Protein AF-A0A2J6SDX9-F1 (afdb_monomer)

Radius of gyration: 26.98 Å; Cα contacts (8 Å, |Δi|>4): 108; chains: 1; bounding box: 53×31×78 Å

Secondary structure (DSSP, 8-state):
-PPP-PPPPSS-TTTTTTTS-HHHHHHIIIIIIHHHHHHHHHHHHHHHHHHHHHHHHHHHHHHHHHHHH--SSEEEETTEEEETTPPPPTTPPPS-EEE-SGGGTHHHHTT-HHHHHHHHTTT--HHHHHHHHHHHHT-

Mean predicted aligned error: 6.52 Å

Foldseek 3Di:
DDADDQDDDPDQLCPPPPPDHSVRSCCCRVPVSVVVSVVVRVVVVVVVVVVVVVVVVVVLVVQLVVLVPDDAWWKRFDVDIDHHPDDDDPPDQGLDIDGNHCVVPCVPQNVPVSVVSVVVVVVDPVVSSVVSVVVVVVD

InterPro domains:
  IPR001189 Manganese/iron superoxide dismutase [PR01703] (7-18)
  IPR001189 Manganese/iron superoxide dismutase [PR01703] (28-41)
  IPR019831 Manganese/iron superoxide dismutase, N-terminal [PF00081] (3-49)
  IPR019832 Manganese/iron superoxide dismutase, C-terminal [PF02777] (54-132)
  IPR019833 Manganese/iron superoxide dismutase, binding site [PS00088] (99-106)
  IPR036314 Manganese/iron superoxide dismutase, C-terminal domain superfamily [G3DSA:3.55.40.20] (38-138)
  IPR036314 Manganese/iron superoxide dismutase, C-terminal domain superfamily [SSF54719] (54-136)
  IPR036324 Manganese/iron superoxide dismutase, N-terminal domain superfamily [SSF46609] (3-55)
  IPR050265 Iron/Manganese Superoxide Dismutase [PTHR11404] (51-133)

Solvent-accessible surface area (backbone atoms only — not comparable to full-atom values): 8261 Å² total; per-residue (Å²): 134,88,77,73,72,77,77,80,73,97,61,63,54,53,73,48,54,93,82,41,51,36,68,55,44,45,46,47,50,72,46,53,50,39,49,51,38,51,53,50,46,52,52,53,53,51,49,56,50,51,53,50,53,51,49,53,48,53,49,51,53,54,51,50,52,55,51,71,63,58,76,73,46,20,34,36,36,68,96,50,72,32,58,60,85,53,67,77,58,89,95,58,78,83,47,45,77,44,76,53,34,62,90,75,40,31,95,81,42,52,89,42,62,63,61,46,57,64,53,47,71,79,70,62,63,58,69,59,31,50,54,44,47,51,63,57,76,78,105

pLDDT: mean 93.14, std 6.54, range [63.41, 98.44]

Sequence (139 aa):
MSKYVLPKLLYAYNALEPYISEQIMTLHHSKHHQLYVNNLNAAVISQASADLVSSIQGFKDAFTTVLLGIKGSGWGWLLTTSKDQDIVPAGKKPLLGIDMWEHAYYLQYLNDKKEYVNGIWNIINWSVVEKRFGAIWES

Nearest PDB structures (foldseek):
  6cys-assembly1_D  TM=5.824E-01  e=1.629E-11  Trichoderma reesei QM6a
  3ak1-assembly1_D  TM=5.633E-01  e=3.141E-09  Aeropyrum pernix K1
  8bhx-assembly1_A  TM=5.051E-01  e=5.557E-09  Thermobifida fusca
  1ids-assembly1_C  TM=5.223E-01  e=1.267E-08  Mycobacterium tuberculosis
  1gn2-assembly1_A  TM=5.208E-01  e=3.493E-08  Mycobacterium tuberculosis

Organism: Hyaloscypha variabilis (strain UAMH 11265 / GT02V1 / F) (NCBI:txid1149755)

Structure (mmCIF, N/CA/C/O backbone):
data_AF-A0A2J6SDX9-F1
#
_entry.id   AF-A0A2J6SDX9-F1
#
loop_
_atom_site.group_PDB
_atom_site.id
_atom_site.type_symbol
_atom_site.label_atom_id
_atom_site.label_alt_id
_atom_site.label_comp_id
_atom_site.label_asym_id
_atom_site.label_entity_id
_atom_site.label_seq_id
_atom_site.pdbx_PDB_ins_code
_atom_site.Cartn_x
_atom_site.Cartn_y
_atom_site.Cartn_z
_atom_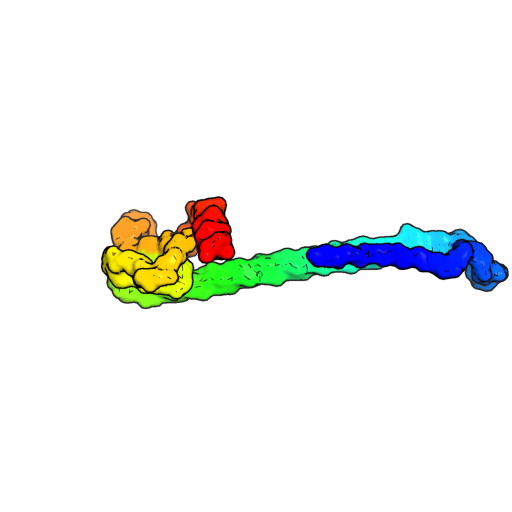site.occupancy
_atom_site.B_iso_or_equiv
_atom_site.auth_seq_id
_atom_site.auth_comp_id
_atom_site.auth_asym_id
_atom_site.auth_atom_id
_atom_site.pdbx_PDB_model_num
ATOM 1 N N . MET A 1 1 ? 1.875 -8.030 -13.369 1.00 63.41 1 MET A N 1
ATOM 2 C CA . MET A 1 1 ? 2.076 -7.109 -14.509 1.00 63.41 1 MET A CA 1
ATOM 3 C C . MET A 1 1 ? 3.000 -7.763 -15.518 1.00 63.41 1 MET A C 1
ATOM 5 O O . MET A 1 1 ? 3.999 -8.341 -15.106 1.00 63.41 1 MET A O 1
ATOM 9 N N . SER A 1 2 ? 2.664 -7.708 -16.804 1.00 75.00 2 SER A N 1
ATOM 10 C CA . SER A 1 2 ? 3.517 -8.255 -17.865 1.00 75.00 2 SER A CA 1
ATOM 11 C C . SER A 1 2 ? 4.735 -7.353 -18.085 1.00 75.00 2 SER A C 1
ATOM 13 O O . SER A 1 2 ? 4.601 -6.134 -18.129 1.00 75.00 2 SER A O 1
ATOM 15 N N . LYS A 1 3 ? 5.926 -7.950 -18.190 1.00 91.38 3 LYS A N 1
ATOM 16 C CA . LYS A 1 3 ? 7.202 -7.244 -18.379 1.00 91.38 3 LYS A CA 1
ATOM 17 C C . LYS A 1 3 ? 7.403 -6.903 -19.860 1.00 91.38 3 LYS A C 1
ATOM 19 O O . LYS A 1 3 ? 7.176 -7.761 -20.710 1.00 91.38 3 LYS A O 1
ATOM 24 N N . TYR A 1 4 ? 7.873 -5.695 -20.171 1.00 96.44 4 TYR A N 1
ATOM 25 C CA . TYR A 1 4 ? 8.294 -5.341 -21.529 1.00 96.44 4 TYR A CA 1
ATOM 26 C C . TYR A 1 4 ? 9.537 -6.142 -21.923 1.00 96.44 4 TYR A C 1
ATOM 28 O O . TYR A 1 4 ? 10.449 -6.329 -21.111 1.00 96.44 4 TYR A O 1
ATOM 36 N N . VAL A 1 5 ? 9.582 -6.589 -23.177 1.00 97.25 5 VAL A N 1
ATOM 37 C CA . VAL A 1 5 ? 10.675 -7.394 -23.736 1.00 97.25 5 VAL A CA 1
ATOM 38 C C . VAL A 1 5 ? 11.281 -6.697 -24.947 1.00 97.25 5 VAL A C 1
ATOM 40 O O . VAL A 1 5 ? 10.579 -5.998 -25.675 1.00 97.25 5 VAL A O 1
ATOM 43 N N . LEU A 1 6 ? 12.583 -6.890 -25.163 1.00 97.50 6 LEU A N 1
ATOM 44 C CA . LEU A 1 6 ? 13.251 -6.401 -26.364 1.00 97.50 6 LEU A CA 1
ATOM 45 C C . LEU A 1 6 ? 12.721 -7.189 -27.578 1.00 97.50 6 LEU A C 1
ATOM 47 O O . LEU A 1 6 ? 12.887 -8.413 -27.606 1.00 97.50 6 LEU A O 1
ATOM 51 N N . PRO A 1 7 ? 12.068 -6.543 -28.562 1.00 97.44 7 PRO A N 1
ATOM 52 C CA . PRO A 1 7 ? 11.559 -7.244 -29.733 1.00 97.44 7 PRO A CA 1
ATOM 53 C C . PRO A 1 7 ? 12.716 -7.761 -30.585 1.00 97.44 7 PRO A C 1
ATOM 55 O O . PRO A 1 7 ? 13.727 -7.090 -30.733 1.00 97.44 7 PRO A O 1
ATOM 58 N N . LYS A 1 8 ? 12.569 -8.939 -31.193 1.00 97.56 8 LYS A N 1
ATOM 59 C CA . LYS A 1 8 ? 13.560 -9.431 -32.157 1.00 97.56 8 LYS A CA 1
ATOM 60 C C . LYS A 1 8 ? 13.490 -8.597 -33.442 1.00 97.56 8 LYS A C 1
ATOM 62 O O . LYS A 1 8 ? 12.395 -8.324 -33.933 1.00 97.56 8 LYS A O 1
ATOM 67 N N . LEU A 1 9 ? 14.643 -8.251 -34.019 1.00 97.25 9 LEU A N 1
ATOM 68 C CA . LEU A 1 9 ? 14.691 -7.651 -35.354 1.00 97.25 9 LEU A CA 1
ATOM 69 C C . LEU A 1 9 ? 14.131 -8.613 -36.413 1.00 97.25 9 LEU A C 1
ATOM 71 O O . LEU A 1 9 ? 14.331 -9.827 -36.341 1.00 97.25 9 LEU A O 1
ATOM 75 N N . LEU A 1 10 ? 13.465 -8.050 -37.422 1.00 97.88 10 LEU A N 1
ATOM 76 C CA . LEU A 1 10 ? 12.896 -8.803 -38.548 1.00 97.88 10 LEU A CA 1
ATOM 77 C C . LEU A 1 10 ? 13.945 -9.190 -39.605 1.00 97.88 10 LEU A C 1
ATOM 79 O O . LEU A 1 10 ? 13.630 -9.890 -40.561 1.00 97.88 10 LEU A O 1
ATOM 83 N N . TYR A 1 11 ? 15.182 -8.726 -39.439 1.00 97.75 11 TYR A N 1
ATOM 84 C CA . TYR A 1 11 ? 16.297 -8.917 -40.360 1.00 97.75 11 TYR A CA 1
ATOM 85 C C . TYR A 1 11 ? 17.617 -9.075 -39.589 1.00 97.75 11 TYR A C 1
ATOM 87 O O . TYR A 1 11 ? 17.698 -8.765 -38.397 1.00 97.75 11 TYR A O 1
ATOM 95 N N . ALA A 1 12 ? 18.645 -9.590 -40.267 1.00 98.00 12 ALA A N 1
ATOM 96 C CA . ALA A 1 12 ? 19.992 -9.739 -39.714 1.00 98.00 12 ALA A CA 1
ATOM 97 C C . ALA A 1 12 ? 20.656 -8.373 -39.464 1.00 98.00 12 AL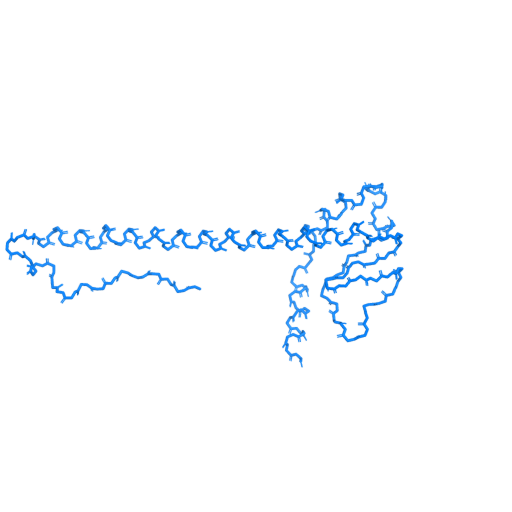A A C 1
ATOM 99 O O . ALA A 1 12 ? 20.331 -7.393 -40.130 1.00 98.00 12 ALA A O 1
ATOM 100 N N . TYR A 1 13 ? 21.61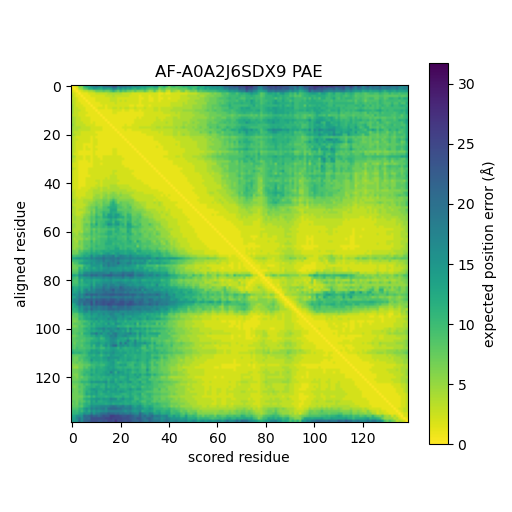1 -8.291 -38.533 1.00 98.38 13 TYR A N 1
ATOM 101 C CA . TYR A 1 13 ? 22.231 -7.011 -38.159 1.00 98.38 13 TYR A CA 1
ATOM 102 C C . TYR A 1 13 ? 22.960 -6.306 -39.313 1.00 98.38 13 TYR A C 1
ATOM 104 O O . TYR A 1 13 ? 22.993 -5.080 -39.336 1.00 98.38 13 TYR A O 1
ATOM 112 N N . ASN A 1 14 ? 23.480 -7.050 -40.288 1.00 98.12 14 ASN A N 1
ATOM 113 C CA . ASN A 1 14 ? 24.158 -6.520 -41.473 1.00 98.12 14 ASN A CA 1
ATOM 114 C C . ASN A 1 14 ? 23.221 -6.252 -42.669 1.00 98.12 14 ASN A C 1
ATOM 116 O O . ASN A 1 14 ? 23.680 -5.819 -43.720 1.00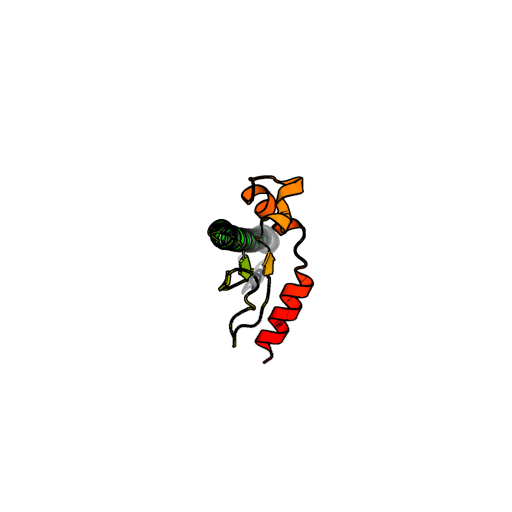 98.12 14 ASN A O 1
ATOM 120 N N . ALA A 1 15 ? 21.909 -6.487 -42.545 1.00 98.44 15 ALA A N 1
ATOM 121 C CA . ALA A 1 15 ? 20.975 -6.398 -43.675 1.00 98.44 15 ALA A CA 1
ATOM 122 C C . ALA A 1 15 ? 20.819 -4.981 -44.262 1.00 98.44 15 ALA A C 1
ATOM 124 O O . ALA A 1 15 ? 20.202 -4.819 -45.311 1.00 98.44 15 ALA A O 1
ATOM 125 N N . LEU A 1 16 ? 21.336 -3.961 -43.571 1.00 97.75 16 LEU A N 1
ATOM 126 C CA . LEU A 1 16 ? 21.251 -2.554 -43.965 1.00 97.75 16 LEU A CA 1
ATOM 127 C C . LEU A 1 16 ? 22.575 -2.008 -44.523 1.00 97.75 16 LEU A C 1
ATOM 129 O O . LEU A 1 16 ? 22.688 -0.807 -44.771 1.00 97.75 16 LEU A O 1
ATOM 133 N N . GLU A 1 17 ? 23.580 -2.859 -44.730 1.00 95.69 17 GLU A N 1
ATOM 134 C CA . GLU A 1 17 ? 24.839 -2.455 -45.354 1.00 95.69 17 GLU A CA 1
ATOM 135 C C . GLU A 1 17 ? 24.669 -2.124 -46.853 1.00 95.69 17 GLU A C 1
ATOM 137 O O . GLU A 1 17 ? 23.796 -2.686 -47.518 1.00 95.69 17 GLU A O 1
ATOM 142 N N . PRO A 1 18 ? 25.483 -1.202 -47.410 1.00 97.44 18 PRO A N 1
ATOM 143 C CA . PRO A 1 18 ? 26.553 -0.438 -46.753 1.00 97.44 18 PRO A CA 1
ATOM 144 C C . PRO A 1 18 ? 26.055 0.814 -46.004 1.00 97.44 18 PRO A C 1
ATOM 146 O O . PRO A 1 18 ? 26.864 1.597 -45.514 1.00 97.44 18 PRO A O 1
ATOM 149 N N . TYR A 1 19 ? 24.741 1.039 -45.932 1.00 98.12 19 TYR A N 1
ATOM 150 C CA . TYR A 1 19 ? 24.164 2.280 -45.406 1.00 98.12 19 TYR A CA 1
ATOM 151 C C . TYR A 1 19 ? 24.202 2.368 -43.875 1.00 98.12 19 TYR A C 1
ATOM 153 O O . TYR A 1 19 ? 24.397 3.452 -43.328 1.00 98.12 19 TYR A O 1
ATOM 161 N N . ILE A 1 20 ? 24.035 1.241 -43.177 1.00 97.88 20 ILE A N 1
ATOM 162 C CA . ILE A 1 20 ? 24.196 1.127 -41.723 1.00 97.88 20 ILE A CA 1
ATOM 163 C C . ILE A 1 20 ? 24.988 -0.145 -41.434 1.00 97.88 20 ILE A C 1
ATOM 165 O O . ILE A 1 20 ? 24.575 -1.232 -41.832 1.00 97.88 20 ILE A O 1
ATOM 169 N N . SER A 1 21 ? 26.116 -0.014 -40.733 1.00 98.38 21 SER A N 1
ATOM 170 C CA . SER A 1 21 ? 26.988 -1.154 -40.441 1.00 98.38 21 SER A CA 1
ATOM 171 C C . SER A 1 21 ? 26.371 -2.131 -39.440 1.00 98.38 21 SER A C 1
ATOM 173 O O . SER A 1 21 ? 25.629 -1.739 -38.529 1.00 98.38 21 SER A O 1
ATOM 175 N N . GLU A 1 22 ? 26.763 -3.403 -39.547 1.00 98.31 22 GLU A N 1
ATOM 176 C CA . GLU A 1 22 ? 26.381 -4.448 -38.590 1.00 98.31 22 GLU A CA 1
ATOM 177 C C . GLU A 1 22 ? 26.679 -4.054 -37.135 1.00 98.31 22 GLU A C 1
ATOM 179 O O . GLU A 1 22 ? 25.870 -4.285 -36.229 1.00 98.31 22 GLU A O 1
ATOM 184 N N . GLN A 1 23 ? 27.831 -3.417 -36.902 1.00 98.38 23 GLN A N 1
ATOM 185 C CA . GLN A 1 23 ? 28.260 -2.979 -35.576 1.00 98.38 23 GLN A CA 1
ATOM 186 C C . GLN A 1 23 ? 27.288 -1.959 -34.972 1.00 98.38 23 GLN A C 1
ATOM 188 O O . GLN A 1 23 ? 26.928 -2.076 -33.796 1.00 98.38 23 GLN A O 1
ATOM 193 N N . ILE A 1 24 ? 26.835 -0.982 -35.769 1.00 98.25 24 ILE A N 1
ATOM 194 C CA . ILE A 1 24 ? 25.857 0.016 -35.320 1.00 98.25 24 ILE A CA 1
ATOM 195 C C . ILE A 1 24 ? 24.546 -0.680 -34.965 1.00 98.25 24 ILE A C 1
ATOM 197 O O . ILE A 1 24 ? 24.033 -0.471 -33.867 1.00 98.25 24 ILE A O 1
ATOM 201 N N . MET A 1 25 ? 24.029 -1.542 -35.843 1.00 98.44 25 MET A N 1
ATOM 202 C CA . MET A 1 25 ? 22.761 -2.237 -35.601 1.00 98.44 25 MET A CA 1
ATOM 203 C C . MET A 1 25 ? 22.817 -3.144 -34.370 1.00 98.44 25 MET A C 1
ATOM 205 O O . MET A 1 25 ? 21.881 -3.159 -33.565 1.00 98.44 25 MET A O 1
ATOM 209 N N . THR A 1 26 ? 23.935 -3.842 -34.176 1.00 98.06 26 THR A N 1
ATOM 210 C CA . THR A 1 26 ? 24.161 -4.700 -33.010 1.00 98.06 26 THR A CA 1
ATOM 211 C C . THR A 1 26 ? 24.152 -3.885 -31.719 1.00 98.06 26 THR A C 1
ATOM 213 O O . THR A 1 26 ? 23.441 -4.239 -30.776 1.00 98.06 26 THR A O 1
ATOM 216 N N . LEU A 1 27 ? 24.901 -2.779 -31.657 1.00 98.44 27 LEU A N 1
ATOM 217 C CA . LEU A 1 27 ? 24.971 -1.928 -30.464 1.00 98.44 27 LEU A CA 1
ATOM 218 C C . LEU A 1 27 ? 23.643 -1.213 -30.196 1.00 98.44 27 LEU A C 1
ATOM 220 O O . LEU A 1 27 ? 23.155 -1.219 -29.065 1.00 98.44 27 LEU A O 1
ATOM 224 N N . HIS A 1 28 ? 23.024 -0.646 -31.231 1.00 98.19 28 HIS A N 1
ATOM 225 C CA . HIS A 1 28 ? 21.745 0.050 -31.120 1.00 98.19 28 HIS A CA 1
ATOM 226 C C . HIS A 1 28 ? 20.674 -0.868 -30.523 1.00 98.19 28 HIS A C 1
ATOM 228 O O . HIS A 1 28 ? 20.022 -0.523 -29.537 1.00 98.19 28 HIS A O 1
ATOM 234 N N . HIS A 1 29 ? 20.518 -2.065 -31.082 1.00 98.44 29 HIS A N 1
ATOM 235 C CA . HIS A 1 29 ? 19.487 -2.995 -30.653 1.00 98.44 29 HIS A CA 1
ATOM 236 C C . HIS A 1 29 ? 19.821 -3.664 -29.310 1.00 98.44 29 HIS A C 1
ATOM 238 O O . HIS A 1 29 ? 19.057 -3.561 -28.350 1.00 98.44 29 HIS A O 1
ATOM 244 N N . SER A 1 30 ? 20.981 -4.323 -29.208 1.00 97.69 30 SER A N 1
ATOM 245 C CA . SER A 1 30 ? 21.303 -5.163 -28.045 1.00 97.69 30 SER A CA 1
ATOM 246 C C . SER A 1 30 ? 21.716 -4.377 -26.798 1.00 97.69 30 SER A C 1
ATOM 248 O O . SER A 1 30 ? 21.682 -4.931 -25.698 1.00 97.69 30 SER A O 1
ATOM 250 N N . LYS A 1 31 ? 22.117 -3.105 -26.942 1.00 97.81 31 LYS A N 1
ATOM 251 C CA . LYS A 1 31 ? 22.532 -2.254 -25.817 1.00 97.81 31 LYS A CA 1
ATOM 252 C C . LYS A 1 31 ? 21.562 -1.108 -25.583 1.00 97.81 31 LYS A C 1
ATOM 254 O O . LYS A 1 31 ? 20.954 -1.060 -24.519 1.00 97.81 31 LYS A O 1
ATOM 259 N N . HIS A 1 32 ? 21.392 -0.207 -26.550 1.00 98.19 32 HIS A N 1
ATOM 260 C CA . HIS A 1 32 ? 20.607 1.013 -26.326 1.00 98.19 32 HIS A CA 1
ATOM 261 C C . HIS A 1 32 ? 19.113 0.720 -26.157 1.00 98.19 32 HIS A C 1
ATOM 263 O O . HIS A 1 32 ? 18.522 1.116 -25.154 1.00 98.19 32 HIS A O 1
ATOM 269 N N . HIS A 1 33 ? 18.508 -0.048 -27.066 1.00 98.25 33 HIS A N 1
ATOM 270 C CA . HIS A 1 33 ? 17.101 -0.426 -26.928 1.00 98.25 33 HIS A CA 1
ATOM 271 C C . HIS A 1 33 ? 16.884 -1.332 -25.703 1.00 98.25 33 HIS A C 1
ATOM 273 O O . HIS A 1 33 ? 15.952 -1.111 -24.929 1.00 98.25 33 HIS A O 1
ATOM 279 N N . GLN A 1 34 ? 17.792 -2.279 -25.442 1.00 98.25 34 GLN A N 1
ATOM 280 C CA . GLN A 1 34 ? 17.730 -3.096 -24.226 1.00 98.25 34 GLN A CA 1
ATOM 281 C C . GLN A 1 34 ? 17.758 -2.245 -22.944 1.00 98.25 34 GLN A C 1
ATOM 283 O O . GLN A 1 34 ? 17.023 -2.535 -21.999 1.00 98.25 34 GLN A O 1
ATOM 288 N N . LEU A 1 35 ? 18.570 -1.185 -22.909 1.00 98.31 35 LEU A N 1
ATOM 289 C CA . LEU A 1 35 ? 18.615 -0.247 -21.789 1.00 98.31 35 LEU A CA 1
ATOM 290 C C . LEU A 1 35 ? 17.276 0.481 -21.611 1.00 98.31 35 LEU A C 1
ATOM 292 O O . LEU A 1 35 ? 16.787 0.565 -20.486 1.00 98.31 35 LEU A O 1
ATOM 296 N N . TYR A 1 36 ? 16.642 0.946 -22.691 1.00 98.19 36 TYR A N 1
ATOM 297 C CA . TYR A 1 36 ? 15.314 1.564 -22.607 1.00 98.19 36 TYR A CA 1
ATOM 298 C C . TYR A 1 36 ? 14.254 0.595 -22.078 1.00 98.19 36 TYR A C 1
ATOM 300 O O . TYR A 1 36 ? 13.489 0.963 -21.189 1.00 98.19 36 TYR A O 1
ATOM 308 N N . VAL A 1 37 ? 14.251 -0.657 -22.545 1.00 98.19 37 VAL A N 1
ATOM 309 C CA . VAL A 1 37 ? 13.347 -1.704 -22.037 1.00 98.19 37 VAL A CA 1
ATOM 310 C C . VAL A 1 37 ? 13.567 -1.944 -20.540 1.00 98.19 37 VAL A C 1
ATOM 312 O O . VAL A 1 37 ? 12.606 -2.076 -19.780 1.00 98.19 37 VAL A O 1
ATOM 315 N N . ASN A 1 38 ? 14.821 -1.982 -20.088 1.00 97.75 38 ASN A N 1
ATOM 316 C CA . ASN A 1 38 ? 15.145 -2.163 -18.673 1.00 97.75 38 ASN A CA 1
ATOM 317 C C . ASN A 1 38 ? 14.651 -0.985 -17.824 1.00 97.75 38 ASN A C 1
ATOM 319 O O . ASN A 1 38 ? 13.978 -1.202 -16.816 1.00 97.75 38 ASN A O 1
ATOM 323 N N . ASN A 1 39 ? 14.931 0.245 -18.258 1.00 97.75 39 ASN A N 1
ATOM 324 C CA . ASN A 1 39 ? 14.537 1.455 -17.539 1.00 97.75 39 ASN A CA 1
ATOM 325 C C . ASN A 1 39 ? 13.013 1.618 -17.493 1.00 97.75 39 ASN A C 1
ATOM 327 O O . ASN A 1 39 ? 12.468 1.955 -16.444 1.00 97.75 39 ASN A O 1
ATOM 331 N N . LEU A 1 40 ? 12.313 1.314 -18.591 1.00 96.75 40 LEU A N 1
ATOM 332 C CA . LEU A 1 40 ? 10.851 1.326 -18.634 1.00 96.75 40 LEU A CA 1
ATOM 333 C C . LEU A 1 40 ? 10.253 0.323 -17.640 1.00 96.75 40 LEU A C 1
ATOM 335 O O . LEU A 1 40 ? 9.362 0.673 -16.871 1.00 96.75 40 LEU A O 1
ATOM 339 N N . ASN A 1 41 ? 10.761 -0.912 -17.616 1.00 97.06 41 ASN A N 1
ATOM 340 C CA . ASN A 1 41 ? 10.308 -1.921 -16.658 1.00 97.06 41 ASN A CA 1
ATOM 341 C C . ASN A 1 41 ? 10.521 -1.473 -15.204 1.00 97.06 41 ASN A C 1
ATOM 343 O O . ASN A 1 41 ? 9.627 -1.647 -14.377 1.00 97.06 41 ASN A O 1
ATOM 347 N N . ALA A 1 42 ? 11.678 -0.882 -14.894 1.00 96.19 42 ALA A N 1
ATOM 348 C CA . ALA A 1 42 ? 11.960 -0.354 -13.562 1.00 96.19 42 ALA A CA 1
ATOM 349 C C . ALA A 1 42 ? 10.991 0.779 -13.179 1.00 96.19 42 ALA A C 1
ATOM 351 O O . ALA A 1 42 ? 10.448 0.773 -12.075 1.00 96.19 42 ALA A O 1
ATOM 352 N N . ALA A 1 43 ? 10.718 1.704 -14.103 1.00 95.69 43 ALA A N 1
ATOM 353 C CA . ALA A 1 43 ? 9.776 2.799 -13.887 1.00 95.69 43 ALA A CA 1
ATOM 354 C C . ALA A 1 43 ? 8.346 2.297 -13.634 1.00 95.69 43 ALA A C 1
ATOM 356 O O . ALA A 1 43 ? 7.698 2.750 -12.695 1.00 95.69 43 ALA A O 1
ATOM 357 N N . VAL A 1 44 ? 7.871 1.318 -14.411 1.00 95.38 44 VAL A N 1
ATOM 358 C CA . VAL A 1 44 ? 6.533 0.724 -14.233 1.00 95.38 44 VAL A CA 1
ATOM 359 C C . VAL A 1 44 ? 6.399 0.030 -12.875 1.00 95.38 44 VAL A C 1
ATOM 361 O O . VAL A 1 44 ? 5.385 0.189 -12.200 1.00 95.38 44 VAL A O 1
ATOM 364 N N . ILE A 1 45 ? 7.424 -0.714 -12.445 1.00 92.94 45 ILE A N 1
ATOM 365 C CA . ILE A 1 45 ? 7.439 -1.354 -11.120 1.00 92.94 45 ILE A CA 1
ATOM 366 C C . ILE A 1 45 ? 7.430 -0.302 -10.007 1.00 92.94 45 ILE A C 1
ATOM 368 O O . ILE A 1 45 ? 6.681 -0.443 -9.039 1.00 92.94 45 ILE A O 1
ATOM 372 N N . SER A 1 46 ? 8.241 0.748 -10.146 1.00 93.94 46 SER A N 1
ATOM 373 C CA . SER A 1 46 ? 8.281 1.859 -9.194 1.00 93.94 46 SER A CA 1
ATOM 374 C C . SER A 1 46 ? 6.915 2.537 -9.071 1.00 93.94 46 SER A C 1
ATOM 376 O O . SER A 1 46 ? 6.412 2.695 -7.960 1.00 93.94 46 SER A O 1
ATOM 378 N N . GLN A 1 47 ? 6.267 2.851 -10.198 1.00 93.94 47 GLN A N 1
ATOM 379 C CA . GLN A 1 47 ? 4.950 3.489 -10.203 1.00 93.94 47 GLN A CA 1
ATOM 380 C C . GLN A 1 47 ? 3.894 2.616 -9.524 1.00 93.94 47 GLN A C 1
ATOM 382 O O . GLN A 1 47 ? 3.221 3.077 -8.610 1.00 93.94 47 GLN A O 1
ATOM 387 N N . ALA A 1 48 ? 3.800 1.335 -9.889 1.00 91.88 48 ALA A N 1
ATOM 388 C CA . ALA A 1 48 ? 2.838 0.432 -9.260 1.00 91.88 48 ALA A CA 1
ATOM 389 C C . ALA A 1 48 ? 3.088 0.256 -7.754 1.00 91.88 48 ALA A C 1
ATOM 391 O O . ALA A 1 48 ? 2.146 0.093 -6.979 1.00 91.88 48 ALA A O 1
ATOM 392 N N . SER A 1 49 ? 4.353 0.306 -7.327 1.00 92.94 49 SER A N 1
ATOM 393 C CA . SER A 1 49 ? 4.700 0.264 -5.904 1.00 92.94 49 SER A CA 1
ATOM 394 C C . SER A 1 49 ? 4.244 1.539 -5.190 1.00 92.94 49 SER A C 1
ATOM 396 O O . SER A 1 49 ? 3.682 1.457 -4.100 1.00 92.94 49 SER A O 1
ATOM 398 N N . ALA A 1 50 ? 4.432 2.709 -5.808 1.00 93.75 50 ALA A N 1
ATOM 399 C CA . ALA A 1 50 ? 3.953 3.984 -5.279 1.00 93.75 50 ALA A CA 1
ATOM 400 C C . ALA A 1 50 ? 2.419 4.028 -5.180 1.00 93.75 50 ALA A C 1
ATOM 402 O O . ALA A 1 50 ? 1.886 4.434 -4.147 1.00 93.75 50 ALA A O 1
ATOM 403 N N . ASP A 1 51 ? 1.713 3.542 -6.203 1.00 94.12 51 ASP A N 1
ATOM 404 C CA . ASP A 1 51 ? 0.248 3.472 -6.222 1.00 94.12 51 ASP A CA 1
ATOM 405 C C . ASP A 1 51 ? -0.284 2.556 -5.109 1.00 94.12 51 ASP A C 1
ATOM 407 O O . ASP A 1 51 ? -1.249 2.895 -4.416 1.00 94.12 51 ASP A O 1
ATOM 411 N N . LEU A 1 52 ? 0.372 1.411 -4.883 1.00 92.50 52 LEU A N 1
ATOM 412 C CA . LEU A 1 52 ? 0.029 0.497 -3.794 1.00 92.50 52 LEU A CA 1
ATOM 413 C C . LEU A 1 52 ? 0.248 1.145 -2.420 1.00 92.50 52 LEU A C 1
ATOM 415 O O . LEU A 1 52 ? -0.634 1.074 -1.564 1.00 92.50 52 LEU A O 1
ATOM 419 N N . VAL A 1 53 ? 1.394 1.800 -2.209 1.00 93.38 53 VAL A N 1
ATOM 420 C CA . VAL A 1 53 ? 1.690 2.512 -0.954 1.00 93.38 53 VAL A CA 1
ATOM 421 C C . VAL A 1 53 ? 0.662 3.615 -0.706 1.00 93.38 53 VAL A C 1
ATOM 423 O O . VAL A 1 53 ? 0.125 3.711 0.397 1.00 93.38 53 VAL A O 1
ATOM 426 N N . SER A 1 54 ? 0.338 4.402 -1.734 1.00 95.00 54 SER A N 1
ATOM 427 C CA . SER A 1 54 ? -0.684 5.449 -1.656 1.00 95.00 54 SER A CA 1
ATOM 428 C C . SER A 1 54 ? -2.057 4.873 -1.299 1.00 95.00 54 SER A C 1
ATOM 430 O O . SER A 1 54 ? -2.731 5.395 -0.413 1.00 95.00 54 SER A O 1
ATOM 432 N N . SER A 1 55 ? -2.438 3.749 -1.907 1.00 94.62 55 SER A N 1
ATOM 433 C CA . SER A 1 55 ? -3.710 3.073 -1.629 1.00 94.62 55 SER A CA 1
ATOM 434 C C . SER A 1 55 ? -3.788 2.552 -0.190 1.00 94.62 55 SER A C 1
ATOM 436 O O . SER A 1 55 ? -4.803 2.734 0.482 1.00 94.62 55 SER A O 1
ATOM 438 N N . ILE A 1 56 ? -2.708 1.943 0.316 1.00 93.69 56 ILE A N 1
ATOM 439 C CA . ILE A 1 56 ? -2.626 1.478 1.709 1.00 93.69 56 ILE A CA 1
ATOM 440 C C . ILE A 1 56 ? -2.721 2.661 2.675 1.00 93.69 56 ILE A C 1
ATOM 442 O O . ILE A 1 56 ? -3.429 2.570 3.677 1.00 93.69 56 ILE A O 1
ATOM 446 N N . GLN A 1 57 ? -2.038 3.770 2.383 1.00 95.06 57 GLN A N 1
ATOM 447 C CA . GLN A 1 57 ? -2.113 4.966 3.217 1.00 95.06 57 GLN A CA 1
ATOM 448 C C . GLN A 1 57 ? -3.528 5.553 3.222 1.00 95.06 57 GLN A C 1
ATOM 450 O O . GLN A 1 57 ? -4.080 5.786 4.293 1.00 95.06 57 GLN A O 1
ATOM 455 N N . GLY A 1 58 ? -4.158 5.687 2.052 1.00 95.50 58 GLY A N 1
ATOM 456 C CA . GLY A 1 58 ? -5.539 6.159 1.945 1.00 95.50 58 GLY A CA 1
ATOM 457 C C . GLY A 1 58 ? -6.523 5.283 2.726 1.00 95.50 58 GLY A C 1
ATOM 458 O O . GLY A 1 58 ? -7.414 5.797 3.401 1.00 95.50 58 GLY A O 1
ATOM 459 N N . PHE A 1 59 ? -6.325 3.960 2.715 1.00 94.12 59 PHE A N 1
ATOM 460 C CA . PHE A 1 59 ? -7.087 3.045 3.564 1.00 94.12 59 PHE A CA 1
ATOM 461 C C . PHE A 1 59 ? -6.870 3.320 5.063 1.00 94.12 59 PHE A C 1
ATOM 463 O O . PHE A 1 59 ? -7.848 3.437 5.809 1.00 94.12 59 PHE A O 1
ATOM 470 N N . LYS A 1 60 ? -5.612 3.448 5.511 1.00 94.62 60 LYS A N 1
ATOM 471 C CA . LYS A 1 60 ? -5.287 3.748 6.915 1.00 94.62 60 LYS A CA 1
ATOM 472 C C . LYS A 1 60 ? -5.910 5.065 7.371 1.00 94.62 60 LYS A C 1
ATOM 474 O O . LYS A 1 60 ? -6.477 5.117 8.462 1.00 94.62 60 LYS A O 1
ATOM 479 N N . ASP A 1 61 ? -5.862 6.097 6.537 1.00 95.19 61 ASP A N 1
ATOM 480 C CA . ASP A 1 61 ? -6.410 7.423 6.839 1.00 95.19 61 ASP A CA 1
ATOM 481 C C . ASP A 1 61 ? -7.940 7.386 6.954 1.00 95.19 61 ASP A C 1
ATOM 483 O O . ASP A 1 61 ? -8.520 7.908 7.915 1.00 95.19 61 ASP A O 1
ATOM 487 N N . ALA A 1 62 ? -8.605 6.705 6.016 1.00 9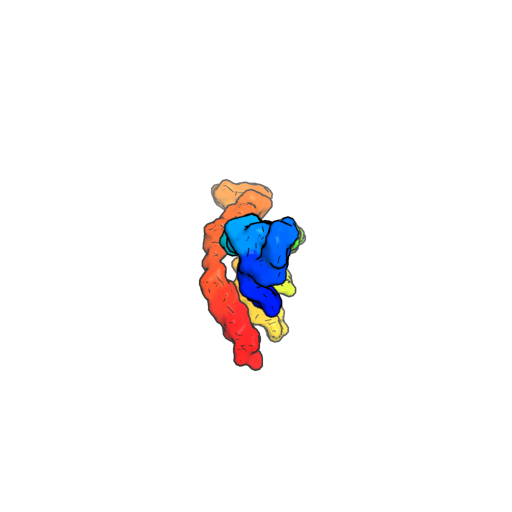4.94 62 ALA A N 1
ATOM 488 C CA . ALA A 1 62 ? -10.052 6.526 6.039 1.00 94.94 62 ALA A CA 1
ATOM 489 C C . ALA A 1 62 ? -10.501 5.758 7.291 1.00 94.94 62 ALA A C 1
ATOM 491 O O . ALA A 1 62 ? -11.421 6.190 7.990 1.00 94.94 62 ALA A O 1
ATOM 492 N N . PHE A 1 63 ? -9.832 4.650 7.627 1.00 95.38 63 PHE A N 1
ATOM 493 C CA . PHE A 1 63 ? -10.201 3.863 8.804 1.00 95.38 63 PHE A CA 1
ATOM 494 C C . PHE A 1 63 ? -9.866 4.579 10.118 1.00 95.38 63 PHE A C 1
ATOM 496 O O . PHE A 1 63 ? -10.668 4.554 11.048 1.00 95.38 63 PHE A O 1
ATOM 503 N N . THR A 1 64 ? -8.750 5.311 10.172 1.00 95.50 64 THR A N 1
ATOM 504 C CA . THR A 1 64 ? -8.411 6.192 11.303 1.00 95.50 64 THR A CA 1
ATOM 505 C C . THR A 1 64 ? -9.502 7.237 11.527 1.00 95.50 64 THR A C 1
ATOM 507 O O . THR A 1 64 ? -9.936 7.445 12.658 1.00 95.50 64 THR A O 1
ATOM 510 N N . THR A 1 65 ? -10.024 7.840 10.457 1.00 95.75 65 THR A N 1
ATOM 511 C CA . THR A 1 65 ? -11.140 8.795 10.549 1.00 95.75 65 THR A CA 1
ATOM 512 C C . THR A 1 65 ? -12.389 8.152 11.161 1.00 95.75 65 THR A C 1
ATOM 514 O O . THR A 1 65 ? -13.018 8.747 12.038 1.00 95.75 65 THR A O 1
ATOM 517 N N . VAL A 1 66 ? -12.720 6.917 10.763 1.00 94.81 66 VAL A N 1
ATOM 518 C CA . VAL A 1 66 ? -13.839 6.151 11.341 1.00 94.81 66 VAL A CA 1
ATOM 519 C C . VAL A 1 66 ? -13.629 5.893 12.837 1.00 94.81 66 VAL A C 1
ATOM 521 O O . VAL A 1 66 ? -14.534 6.160 13.627 1.00 94.81 66 VAL A O 1
ATOM 524 N N . LEU A 1 67 ? -12.440 5.433 13.240 1.00 95.75 67 LEU A N 1
ATOM 525 C CA . LEU A 1 67 ? -12.101 5.139 14.641 1.00 95.75 67 LEU A CA 1
ATOM 526 C C . LEU A 1 67 ? -12.216 6.378 15.531 1.00 95.75 67 LEU A C 1
ATOM 528 O O . LEU A 1 67 ? -12.853 6.349 16.585 1.00 95.75 67 LEU A O 1
ATOM 532 N N . LEU A 1 68 ? -11.647 7.502 15.092 1.00 95.62 68 LEU A N 1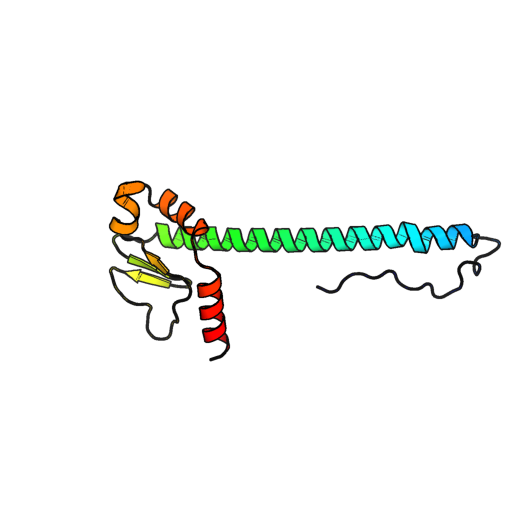
ATOM 533 C CA . LEU A 1 68 ? -11.686 8.753 15.850 1.00 95.62 68 LEU A CA 1
ATOM 534 C C . LEU A 1 68 ? -13.099 9.346 15.934 1.00 95.62 68 LEU A C 1
ATOM 536 O O . LEU A 1 68 ? -13.405 10.064 16.895 1.00 95.62 68 LEU A O 1
ATOM 540 N N . GLY A 1 69 ? -13.962 9.017 14.970 1.00 94.44 69 GLY A N 1
ATOM 541 C CA . GLY A 1 69 ? -15.368 9.408 14.933 1.00 94.44 69 GLY A CA 1
ATOM 542 C C . GLY A 1 69 ? -16.255 8.722 15.977 1.00 94.44 69 GLY A C 1
ATOM 543 O O . GLY A 1 69 ? -17.316 9.267 16.292 1.00 94.44 69 GLY A O 1
ATOM 544 N N . ILE A 1 70 ? -15.830 7.587 16.550 1.00 92.75 70 ILE A N 1
ATOM 545 C CA . ILE A 1 70 ? -16.593 6.864 17.581 1.00 92.75 70 ILE A CA 1
ATOM 546 C C . ILE A 1 70 ? -16.814 7.778 18.798 1.00 92.75 70 ILE A C 1
ATOM 548 O O . ILE A 1 70 ? -15.883 8.408 19.317 1.00 92.75 70 ILE A O 1
ATOM 552 N N . LYS A 1 71 ? -18.084 7.895 19.208 1.00 90.38 71 LYS A N 1
ATOM 553 C CA . LYS A 1 71 ? -18.535 8.699 20.350 1.00 90.38 71 LYS A CA 1
ATO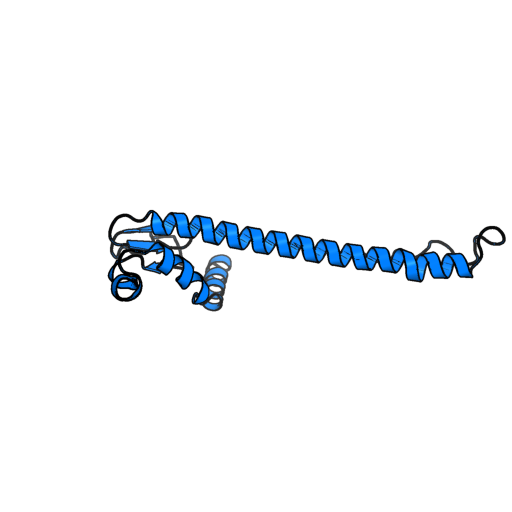M 554 C C . LYS A 1 71 ? -18.802 7.780 21.538 1.00 90.38 71 LYS A C 1
ATOM 556 O O . LYS A 1 71 ? -19.653 6.900 21.440 1.00 90.38 71 LYS A O 1
ATOM 561 N N . GLY A 1 72 ? -18.123 8.033 22.654 1.00 90.12 72 GLY A N 1
ATOM 562 C CA . GLY A 1 72 ? -18.148 7.139 23.809 1.00 90.12 72 GLY A CA 1
ATOM 563 C C . GLY A 1 72 ? -17.395 5.840 23.527 1.00 90.12 72 GLY A C 1
ATOM 564 O O . GLY A 1 72 ? -16.464 5.820 22.724 1.00 90.12 72 GLY A O 1
ATOM 565 N N . SER A 1 73 ? -17.816 4.773 24.190 1.00 93.19 73 SER A N 1
ATOM 566 C CA . SER A 1 73 ? -17.215 3.448 24.095 1.00 93.19 73 SER A CA 1
ATOM 567 C C . SER A 1 73 ? -17.634 2.690 22.832 1.00 93.19 73 SER A C 1
ATOM 569 O O . SER A 1 73 ? -18.793 2.746 22.410 1.00 93.19 73 SER A O 1
ATOM 571 N N . GLY A 1 74 ? -16.709 1.935 22.240 1.00 93.31 74 GLY A N 1
ATOM 572 C CA . GLY A 1 74 ? -17.025 1.077 21.101 1.00 93.31 74 GLY A CA 1
ATOM 573 C C . GLY A 1 74 ? -15.811 0.514 20.375 1.00 93.31 74 GLY A C 1
ATOM 574 O O . GLY A 1 74 ? -14.666 0.728 20.766 1.00 93.31 74 GLY A O 1
ATOM 575 N N . TRP A 1 75 ? -16.098 -0.184 19.280 1.00 93.94 75 TRP A N 1
ATOM 576 C CA . TRP A 1 75 ? -15.121 -0.860 18.433 1.00 93.94 75 TRP A CA 1
ATOM 577 C C . TRP A 1 75 ? -15.221 -0.373 16.989 1.00 93.94 75 TRP A C 1
ATOM 579 O O . TRP A 1 75 ? -16.314 -0.201 16.434 1.00 93.94 75 TRP A O 1
ATOM 589 N N . GLY A 1 76 ? -14.069 -0.198 16.347 1.00 92.44 76 GLY A N 1
ATOM 590 C CA . GLY A 1 76 ? -13.991 -0.056 14.898 1.00 92.44 76 GLY A CA 1
ATOM 591 C C . GLY A 1 76 ? -13.627 -1.381 14.255 1.00 92.44 76 GLY A C 1
ATOM 592 O O . GLY A 1 76 ? -12.566 -1.936 14.524 1.00 92.44 76 GLY A O 1
ATOM 593 N N . TRP A 1 77 ? -14.479 -1.869 13.364 1.00 91.62 77 TRP A N 1
ATOM 594 C CA . TRP A 1 77 ? -14.234 -3.065 12.572 1.00 91.62 77 TRP A CA 1
ATOM 595 C C . TRP A 1 77 ? -13.969 -2.669 11.124 1.00 91.62 77 TRP A C 1
ATOM 597 O O . TRP A 1 77 ? -14.566 -1.731 10.594 1.00 91.62 77 TRP A O 1
ATOM 607 N N . LEU A 1 78 ? -13.105 -3.400 10.428 1.00 84.81 78 LEU A N 1
ATOM 608 C CA . LEU A 1 78 ? -12.975 -3.212 8.988 1.00 84.81 78 LEU A CA 1
ATOM 609 C C . LEU A 1 78 ? -14.361 -3.427 8.344 1.00 84.81 78 LEU A C 1
ATOM 611 O O . LEU A 1 78 ? -14.912 -4.521 8.440 1.00 84.81 78 LEU A O 1
ATOM 615 N N . LEU A 1 79 ? -14.911 -2.369 7.721 1.00 77.69 79 LEU A N 1
ATOM 616 C CA . LEU A 1 79 ? -16.252 -2.259 7.101 1.00 77.69 79 LEU A CA 1
ATOM 617 C C . LEU A 1 79 ? -17.458 -1.930 8.020 1.00 77.69 79 LEU A C 1
ATOM 619 O O . LEU A 1 79 ? -18.591 -1.895 7.523 1.00 77.69 79 LEU A O 1
ATOM 623 N N . THR A 1 80 ? -17.286 -1.698 9.330 1.00 80.81 80 THR A N 1
ATOM 624 C CA . THR A 1 80 ? -18.394 -1.285 10.230 1.00 80.81 80 THR A CA 1
ATOM 625 C C . THR A 1 80 ? -17.901 -0.769 11.590 1.00 80.81 80 THR A C 1
ATOM 627 O O . THR A 1 80 ? -16.755 -0.970 11.957 1.00 80.81 80 THR A O 1
ATOM 630 N N . THR A 1 81 ? -18.759 -0.154 12.399 1.00 84.94 81 THR A N 1
ATOM 631 C CA . THR A 1 81 ? -18.485 0.106 13.828 1.00 84.94 81 THR A CA 1
ATOM 632 C C . THR A 1 81 ? -19.512 -0.608 14.702 1.00 84.94 81 THR A C 1
ATOM 634 O O . THR A 1 81 ? -20.561 -1.024 14.200 1.00 84.94 81 THR A O 1
ATOM 637 N N . SER A 1 82 ? -19.205 -0.781 15.987 1.00 88.00 82 SER A N 1
ATOM 638 C CA . SER A 1 82 ? -20.163 -1.245 16.993 1.00 88.00 82 SER A CA 1
ATOM 639 C C . SER A 1 82 ? -20.019 -0.440 18.287 1.00 88.00 82 SER A C 1
ATOM 641 O O . SER A 1 82 ? -18.927 0.027 18.623 1.00 88.00 82 SER A O 1
ATOM 643 N N . LYS A 1 83 ? -21.142 -0.195 18.967 1.00 87.81 83 LYS A N 1
ATOM 644 C CA . LYS A 1 83 ? -21.183 0.587 20.204 1.00 87.81 83 LYS A CA 1
ATOM 645 C C . LYS A 1 83 ? -20.962 -0.333 21.401 1.00 87.81 83 LYS A C 1
ATOM 647 O O . LYS A 1 83 ? -21.396 -1.479 21.389 1.00 87.81 83 LYS A O 1
ATOM 652 N N . ASP A 1 84 ? -20.307 0.182 22.437 1.00 90.81 84 ASP A N 1
ATOM 653 C CA . ASP A 1 84 ? -20.049 -0.546 23.674 1.00 90.81 84 ASP A CA 1
ATOM 654 C C . ASP A 1 84 ? -19.397 -1.918 23.390 1.00 90.81 84 ASP A C 1
ATOM 656 O O . ASP A 1 84 ? -18.281 -1.962 22.871 1.00 90.81 84 ASP A O 1
ATOM 660 N N . GLN A 1 85 ? -20.056 -3.025 23.739 1.00 87.31 85 GLN A N 1
ATOM 661 C CA . GLN A 1 85 ? -19.576 -4.397 23.509 1.00 87.31 85 GLN A CA 1
ATOM 662 C C . GLN A 1 85 ? -20.399 -5.141 22.445 1.00 87.31 85 GLN A C 1
ATOM 664 O O . GLN A 1 85 ? -20.360 -6.370 22.375 1.00 87.31 85 GLN A O 1
ATOM 669 N N . ASP A 1 86 ? -21.154 -4.415 21.617 1.00 86.00 86 ASP A N 1
ATOM 670 C CA . ASP A 1 86 ? -21.913 -5.022 20.529 1.00 86.00 86 ASP A CA 1
ATOM 671 C C . ASP A 1 86 ? -20.963 -5.762 19.578 1.00 86.00 86 ASP A C 1
ATOM 673 O O . ASP A 1 86 ? -19.947 -5.223 19.119 1.00 86.00 86 ASP A O 1
ATOM 677 N N . ILE A 1 87 ? -21.299 -7.014 19.265 1.00 83.06 87 ILE A N 1
ATOM 678 C CA . ILE A 1 87 ? -20.549 -7.813 18.296 1.00 83.06 87 ILE A CA 1
ATOM 679 C C . ILE A 1 87 ? -20.768 -7.288 16.873 1.00 83.06 87 ILE A C 1
ATOM 681 O O . ILE A 1 87 ? -21.722 -6.560 16.588 1.00 83.06 87 ILE A O 1
ATOM 685 N N . VAL A 1 88 ? -19.893 -7.692 15.949 1.00 83.25 88 VAL A N 1
ATOM 686 C CA . VAL A 1 88 ? -20.079 -7.402 14.522 1.00 83.25 88 VAL A CA 1
ATOM 687 C C . VAL A 1 88 ? -21.474 -7.869 14.070 1.00 83.25 88 VAL A C 1
ATOM 689 O O . VAL A 1 88 ? -21.837 -9.011 14.364 1.00 83.25 88 VAL A O 1
ATOM 692 N N . PRO A 1 89 ? -22.254 -7.021 13.362 1.00 77.00 89 PRO A N 1
ATOM 693 C CA . PRO A 1 89 ? -23.607 -7.361 12.935 1.00 77.00 89 PRO A CA 1
ATOM 694 C C . PRO A 1 89 ? -23.681 -8.700 12.202 1.00 77.00 89 PRO A C 1
ATOM 696 O O . PRO A 1 89 ? -22.797 -9.037 11.408 1.00 77.00 89 PRO A O 1
ATOM 699 N N . ALA A 1 90 ? -24.770 -9.435 12.433 1.00 76.88 90 ALA A N 1
ATOM 700 C CA . ALA A 1 90 ? -25.012 -10.724 11.797 1.00 76.88 90 ALA A CA 1
ATOM 701 C C . ALA A 1 90 ? -24.866 -10.633 10.265 1.00 76.88 90 ALA A C 1
ATOM 703 O O . ALA A 1 90 ? -25.340 -9.689 9.634 1.00 76.88 90 ALA A O 1
ATOM 704 N N . GLY A 1 91 ? -24.179 -11.611 9.672 1.00 78.38 91 GLY A N 1
ATOM 705 C CA . GLY A 1 91 ? -23.884 -11.646 8.235 1.00 78.38 91 GLY A CA 1
ATOM 706 C C . GLY A 1 91 ? -22.611 -10.901 7.815 1.00 78.38 91 GLY A C 1
ATOM 707 O O . GLY A 1 91 ? -22.161 -11.083 6.687 1.00 78.38 91 GLY A O 1
ATOM 708 N N . LYS A 1 92 ? -21.975 -10.125 8.703 1.00 79.94 92 LYS A N 1
ATOM 709 C CA . LYS A 1 92 ? -20.623 -9.590 8.481 1.00 79.94 92 LYS A CA 1
ATOM 710 C C . LYS A 1 92 ? -19.591 -10.456 9.206 1.00 79.94 92 LYS A C 1
ATOM 712 O O . LYS A 1 92 ? -19.790 -10.855 10.350 1.00 79.94 92 LYS A O 1
ATOM 717 N N . LYS A 1 93 ? -18.466 -10.741 8.546 1.00 83.88 93 LYS A N 1
ATOM 718 C CA . LYS A 1 93 ? -17.347 -11.494 9.132 1.00 83.88 93 LYS A CA 1
ATOM 719 C C . LYS A 1 93 ? -16.244 -10.509 9.568 1.00 83.88 93 LYS A C 1
ATOM 721 O O . LYS A 1 93 ? -15.776 -9.737 8.730 1.00 83.88 93 LYS A O 1
ATOM 726 N N . PRO A 1 94 ? -15.827 -10.494 10.848 1.00 87.62 94 PRO A N 1
ATOM 727 C CA . PRO A 1 94 ? -14.799 -9.573 11.331 1.00 87.62 94 PRO A CA 1
ATOM 728 C C . PRO A 1 94 ? -13.431 -9.898 10.722 1.00 87.62 94 PRO A C 1
ATOM 730 O O . PRO A 1 94 ? -12.899 -10.987 10.930 1.00 87.62 94 PRO A O 1
ATOM 733 N N . LEU A 1 95 ? -12.829 -8.934 10.021 1.00 90.94 95 LEU A N 1
ATOM 734 C CA . LEU A 1 95 ? -11.464 -9.050 9.493 1.00 90.94 95 LEU A CA 1
ATOM 735 C C . LEU A 1 95 ? -10.439 -8.476 10.474 1.00 90.94 95 LEU A C 1
ATOM 737 O O . LEU A 1 95 ? -9.601 -9.201 11.015 1.00 90.94 95 LEU A O 1
ATOM 741 N N . LEU A 1 96 ? -10.578 -7.186 10.763 1.00 93.75 96 LEU A N 1
ATOM 742 C CA . LEU A 1 96 ? -9.781 -6.411 11.709 1.00 93.75 96 LEU A CA 1
ATOM 743 C C . LEU A 1 96 ? -10.743 -5.689 12.656 1.00 93.75 96 LEU A C 1
ATOM 745 O O . LEU A 1 96 ? -11.767 -5.181 12.203 1.00 93.75 96 LEU A O 1
ATOM 749 N N . GLY A 1 97 ? -10.412 -5.662 13.944 1.00 94.31 97 GLY A N 1
ATOM 750 C CA . GLY A 1 97 ? -11.124 -4.913 14.975 1.00 94.31 97 GLY A CA 1
ATOM 751 C C . GLY A 1 97 ? -10.126 -4.126 15.814 1.00 94.31 97 GLY A C 1
ATOM 752 O O . GLY A 1 97 ? -9.056 -4.649 16.124 1.00 94.31 97 GLY A O 1
ATOM 753 N N . ILE A 1 98 ? -10.464 -2.884 16.142 1.00 96.19 98 ILE A N 1
ATOM 754 C CA . ILE A 1 98 ? -9.686 -1.997 17.007 1.00 96.19 98 ILE A CA 1
ATOM 755 C C . ILE A 1 98 ? -10.608 -1.504 18.118 1.00 96.19 98 ILE A C 1
ATOM 757 O O . ILE A 1 98 ? -11.696 -0.985 17.848 1.00 96.19 98 ILE A O 1
ATOM 761 N N . ASP A 1 99 ? -10.157 -1.700 19.351 1.00 96.25 99 ASP A N 1
ATOM 762 C CA . ASP A 1 99 ? -10.842 -1.253 20.555 1.00 96.25 99 ASP A CA 1
ATOM 763 C C . ASP A 1 99 ? -10.653 0.259 20.724 1.00 96.25 99 ASP A C 1
ATOM 765 O O . ASP A 1 99 ? -9.525 0.745 20.731 1.00 96.25 99 ASP A O 1
ATOM 769 N N . MET A 1 100 ? -11.746 1.011 20.826 1.00 96.88 100 MET A N 1
ATOM 770 C CA . MET A 1 100 ? -11.719 2.463 21.025 1.00 96.88 100 MET A CA 1
ATOM 771 C C . MET A 1 100 ? -12.285 2.877 22.386 1.00 96.88 100 MET A C 1
ATOM 773 O O . MET A 1 100 ? -12.577 4.055 22.598 1.00 96.88 100 MET A O 1
ATOM 777 N N . TRP A 1 101 ? -12.430 1.938 23.322 1.00 96.56 101 TRP A N 1
ATOM 778 C CA . TRP A 1 101 ? -12.712 2.252 24.716 1.00 96.56 101 TRP A CA 1
ATOM 779 C C . TRP A 1 101 ? -11.529 2.983 25.361 1.00 96.56 101 TRP A C 1
ATOM 781 O O . TRP A 1 101 ? -10.373 2.636 25.127 1.00 96.56 101 TRP A O 1
ATOM 791 N N . GLU A 1 102 ? -11.799 3.954 26.243 1.00 94.75 102 GLU A N 1
ATOM 792 C CA . GLU A 1 102 ? -10.735 4.720 26.914 1.00 94.75 102 GLU A CA 1
ATOM 793 C C . GLU A 1 102 ? -9.747 3.808 27.650 1.00 94.75 102 GLU A C 1
ATOM 795 O O . GLU A 1 102 ? -8.542 4.035 27.600 1.00 94.75 102 GLU A O 1
ATOM 800 N N . HIS A 1 103 ? -10.207 2.706 28.249 1.00 95.94 103 HIS A N 1
ATOM 801 C CA . HIS A 1 103 ? -9.313 1.771 28.937 1.00 95.94 103 HIS A CA 1
ATOM 802 C C . HIS A 1 103 ? -8.269 1.094 28.033 1.00 95.94 103 HIS A C 1
ATOM 804 O O . HIS A 1 103 ? -7.287 0.566 28.548 1.00 95.94 103 HIS A O 1
ATOM 810 N N . ALA A 1 104 ? -8.441 1.136 26.709 1.00 95.75 104 ALA A N 1
ATOM 811 C CA . ALA A 1 104 ? -7.517 0.537 25.759 1.00 95.75 104 ALA A CA 1
ATOM 812 C C . ALA A 1 104 ? -6.267 1.408 25.570 1.00 95.75 104 ALA A C 1
ATOM 814 O O . ALA A 1 104 ? -5.237 0.908 25.120 1.00 95.75 104 ALA A O 1
ATOM 815 N N . TYR A 1 105 ? -6.343 2.701 25.915 1.00 96.88 105 TYR A N 1
ATOM 816 C CA . TYR A 1 105 ? -5.274 3.656 25.628 1.00 96.88 105 TYR A CA 1
ATOM 817 C C . TYR A 1 105 ? -4.980 4.676 26.733 1.00 96.88 105 TYR A C 1
ATOM 819 O O . TYR A 1 105 ? -3.871 5.206 26.778 1.00 96.88 105 TYR A O 1
ATOM 827 N N . TYR A 1 106 ? -5.915 4.964 27.639 1.00 96.56 106 TYR A N 1
ATOM 828 C CA . TYR A 1 106 ? -5.863 6.164 28.481 1.00 96.56 106 TYR A CA 1
ATOM 829 C C . TYR A 1 106 ? -4.646 6.224 29.410 1.00 96.56 106 TYR A C 1
ATOM 831 O O . TYR A 1 106 ? -4.077 7.292 29.601 1.00 96.56 106 TYR A O 1
ATOM 839 N N . LEU A 1 107 ? -4.184 5.097 29.961 1.00 96.44 107 LEU A N 1
ATOM 840 C CA . LEU A 1 107 ? -3.018 5.106 30.860 1.00 96.44 107 LEU A CA 1
ATOM 841 C C . LEU A 1 107 ? -1.712 5.522 30.165 1.00 96.44 107 LEU A C 1
ATOM 843 O O . LEU A 1 107 ? -0.803 6.004 30.835 1.00 96.44 107 LEU A O 1
ATOM 847 N N . GLN A 1 108 ? -1.617 5.344 28.847 1.00 96.88 108 GLN A N 1
ATOM 848 C CA . GLN A 1 108 ? -0.423 5.669 28.066 1.00 96.88 108 GLN A CA 1
ATOM 849 C C . GLN A 1 108 ? -0.605 6.937 27.226 1.00 96.88 108 GLN A C 1
ATOM 851 O O . GLN A 1 108 ? 0.304 7.757 27.144 1.00 96.88 108 GLN A O 1
ATOM 856 N N . TYR A 1 109 ? -1.775 7.099 26.612 1.00 96.50 109 TYR A N 1
ATOM 857 C CA . TYR A 1 109 ? -2.064 8.165 25.653 1.00 96.50 109 TYR A CA 1
ATOM 858 C C . TYR A 1 109 ? -2.986 9.251 26.222 1.00 96.50 109 TYR A C 1
ATOM 860 O O . TYR A 1 109 ? -3.229 10.258 25.560 1.00 96.50 109 TYR A O 1
ATOM 868 N N . LEU A 1 110 ? -3.486 9.090 27.454 1.00 96.31 110 LEU A N 1
ATOM 869 C CA . LEU A 1 110 ? -4.445 10.000 28.088 1.00 96.31 110 LEU A CA 1
ATOM 870 C C . LEU A 1 110 ? -5.633 10.268 27.146 1.00 96.31 110 LEU A C 1
ATOM 872 O O . LEU A 1 110 ? -6.267 9.337 26.654 1.00 96.31 110 LEU A O 1
ATOM 876 N N . ASN A 1 111 ? -5.908 11.539 26.858 1.00 94.00 111 ASN A N 1
ATOM 877 C CA . ASN A 1 111 ? -6.974 11.966 25.954 1.00 94.00 111 ASN A CA 1
ATOM 878 C C . ASN A 1 111 ? -6.585 11.894 24.465 1.00 94.00 111 ASN A C 1
ATOM 880 O O . ASN A 1 111 ? -7.433 12.127 23.600 1.00 94.00 111 ASN A O 1
ATOM 884 N N . ASP A 1 112 ? -5.326 11.587 24.137 1.00 95.75 112 ASP A N 1
ATOM 885 C CA . ASP A 1 112 ? -4.834 11.547 22.760 1.00 95.75 112 ASP A CA 1
ATOM 886 C C . ASP A 1 112 ? -5.082 10.185 22.100 1.00 95.75 112 ASP A C 1
ATOM 888 O O . ASP A 1 112 ? -4.180 9.418 21.756 1.00 95.75 112 ASP A O 1
ATOM 892 N N . LYS A 1 113 ? -6.361 9.888 21.869 1.00 95.12 113 LYS A N 1
ATOM 893 C CA . LYS A 1 113 ? -6.758 8.687 21.128 1.00 95.12 113 LYS A CA 1
ATOM 894 C C . LYS A 1 113 ? -6.245 8.667 19.680 1.00 95.12 113 LYS A C 1
ATOM 896 O O . LYS A 1 113 ? -6.234 7.606 19.060 1.00 95.12 113 LYS A O 1
ATOM 901 N N . LYS A 1 114 ? -5.835 9.814 19.117 1.00 95.62 114 LYS A N 1
ATOM 902 C CA . LYS A 1 114 ? -5.249 9.877 17.770 1.00 95.62 114 LYS A CA 1
ATOM 903 C C . LYS A 1 114 ? -3.877 9.222 17.764 1.00 95.62 114 LYS A C 1
ATOM 905 O O . LYS A 1 114 ? -3.611 8.410 16.881 1.00 95.62 114 LYS A O 1
ATOM 910 N N . GLU A 1 115 ? -3.053 9.517 18.760 1.00 96.81 115 GLU A N 1
ATOM 911 C CA . GLU A 1 115 ? -1.730 8.912 18.869 1.00 96.81 115 GLU A CA 1
ATOM 912 C C . GLU A 1 115 ? -1.797 7.399 19.132 1.00 96.81 115 GLU A C 1
ATOM 914 O O . GLU A 1 115 ? -1.040 6.630 18.537 1.00 96.81 115 GLU A O 1
ATOM 919 N N . TYR A 1 116 ? -2.786 6.944 19.907 1.00 97.62 116 TYR A N 1
ATOM 920 C CA . TYR A 1 116 ? -3.088 5.516 20.048 1.00 97.62 116 TYR A CA 1
ATOM 921 C C . TYR A 1 116 ? -3.381 4.835 18.699 1.00 97.62 116 TYR A C 1
ATOM 923 O O . TYR A 1 116 ? -2.759 3.824 18.362 1.00 97.62 116 TYR A O 1
ATOM 931 N N . VAL A 1 117 ? -4.295 5.398 17.898 1.00 96.69 117 VAL A N 1
ATOM 932 C CA . VAL A 1 117 ? -4.668 4.823 16.593 1.00 96.69 117 VAL A CA 1
ATOM 933 C C . VAL A 1 117 ? -3.488 4.844 15.616 1.00 96.69 117 VAL A C 1
ATOM 935 O O . VAL A 1 117 ? -3.274 3.865 14.902 1.00 96.69 117 VAL A O 1
ATOM 938 N N . ASN A 1 118 ? -2.681 5.911 15.616 1.00 94.75 118 ASN A N 1
ATOM 939 C CA . ASN A 1 118 ? -1.458 5.982 14.813 1.00 94.75 118 ASN A CA 1
ATOM 940 C C . ASN A 1 118 ? -0.484 4.845 15.167 1.00 94.75 118 ASN A C 1
ATOM 942 O O . ASN A 1 118 ? 0.079 4.211 14.272 1.00 94.75 118 ASN A O 1
ATOM 946 N N . GLY A 1 119 ? -0.317 4.559 16.463 1.00 96.31 119 GLY A N 1
ATOM 947 C CA . GLY A 1 119 ? 0.551 3.489 16.956 1.00 96.31 119 GLY A CA 1
ATOM 948 C C . GLY A 1 119 ? 0.044 2.082 16.629 1.00 96.31 119 GLY A C 1
ATOM 949 O O . GLY A 1 119 ? 0.840 1.220 16.248 1.00 96.31 119 GLY A O 1
ATOM 950 N N . ILE A 1 120 ? -1.273 1.854 16.712 1.00 96.31 120 ILE A N 1
ATOM 951 C CA . ILE A 1 120 ? -1.915 0.549 16.464 1.00 96.31 120 ILE A CA 1
ATOM 952 C C . ILE A 1 120 ? -1.537 -0.034 15.096 1.00 96.31 120 ILE A C 1
ATOM 954 O O . ILE A 1 120 ? -1.296 -1.238 14.989 1.00 96.31 120 ILE A O 1
ATOM 958 N N . TRP A 1 121 ? -1.406 0.796 14.057 1.00 95.62 121 TRP A N 1
ATOM 959 C CA . TRP A 1 121 ? -1.047 0.340 12.708 1.00 95.62 121 TRP A CA 1
ATOM 960 C C . TRP A 1 121 ? 0.273 -0.439 12.634 1.00 95.62 121 TRP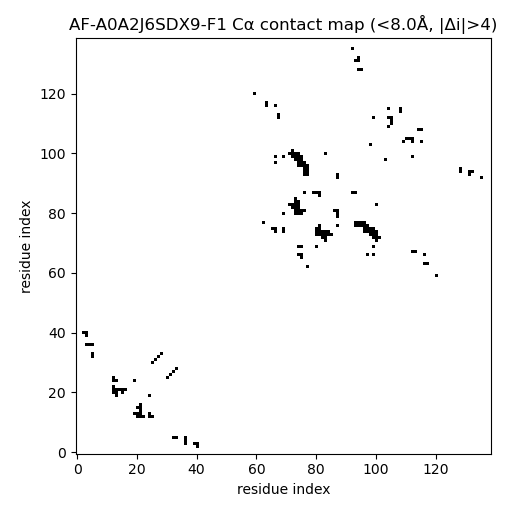 A C 1
ATOM 962 O O . TRP A 1 121 ? 0.437 -1.254 11.723 1.00 95.62 121 TRP A O 1
ATOM 972 N N . ASN A 1 122 ? 1.193 -0.216 13.577 1.00 96.00 122 ASN A N 1
ATOM 973 C CA . ASN A 1 122 ? 2.503 -0.869 13.618 1.00 96.00 122 ASN A CA 1
ATOM 974 C C . ASN A 1 122 ? 2.473 -2.262 14.264 1.00 96.00 122 ASN A C 1
ATOM 976 O O . ASN A 1 122 ? 3.433 -3.014 14.119 1.00 96.00 122 ASN A O 1
ATOM 980 N N . ILE A 1 123 ? 1.393 -2.612 14.970 1.00 96.25 123 ILE A N 1
ATOM 981 C CA . ILE A 1 123 ? 1.287 -3.861 15.744 1.00 96.25 123 ILE A CA 1
ATOM 982 C C . ILE A 1 123 ? 0.170 -4.791 15.254 1.00 96.25 123 ILE A C 1
ATOM 984 O O . ILE A 1 123 ? -0.033 -5.868 15.816 1.00 96.25 123 ILE A O 1
ATOM 988 N N . ILE A 1 124 ? -0.560 -4.408 14.202 1.00 96.06 124 ILE A N 1
ATOM 989 C CA . ILE A 1 124 ? -1.589 -5.264 13.604 1.00 96.06 124 ILE A CA 1
ATOM 990 C C . ILE A 1 124 ? -0.947 -6.532 13.035 1.00 96.06 124 ILE A C 1
ATOM 992 O O . ILE A 1 124 ? -0.034 -6.488 12.210 1.00 96.06 124 ILE A O 1
ATOM 996 N N . ASN A 1 125 ? -1.496 -7.683 13.425 1.00 96.31 125 ASN A N 1
ATOM 997 C CA . ASN A 1 125 ? -1.127 -8.965 12.843 1.00 96.31 125 ASN A CA 1
ATOM 998 C C . ASN A 1 125 ? -1.826 -9.164 11.488 1.00 96.31 125 ASN A C 1
ATOM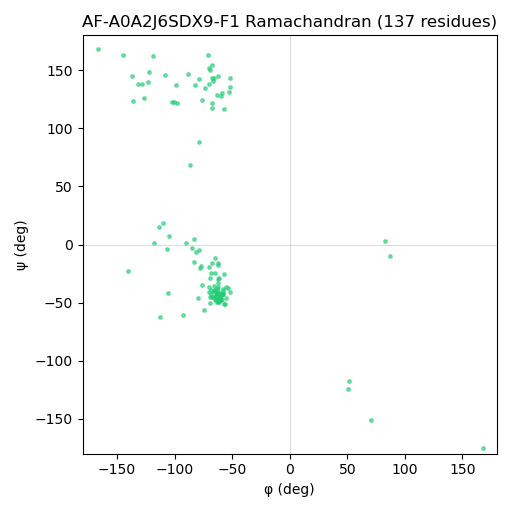 1000 O O . ASN A 1 125 ? -2.913 -9.741 11.402 1.00 96.31 125 ASN A O 1
ATOM 1004 N N . TRP A 1 126 ? -1.180 -8.693 10.421 1.00 94.56 126 TRP A N 1
ATOM 1005 C CA . TRP A 1 126 ? -1.699 -8.789 9.055 1.00 94.56 126 TRP A CA 1
ATOM 1006 C C . TRP A 1 126 ? -1.876 -10.226 8.561 1.00 94.56 126 TRP A C 1
ATOM 1008 O O . TRP A 1 126 ? -2.815 -10.479 7.815 1.00 94.56 126 TRP A O 1
ATOM 1018 N N . SER A 1 127 ? -1.071 -11.182 9.040 1.00 96.00 127 SER A N 1
ATOM 1019 C CA . SER A 1 127 ? -1.226 -12.600 8.681 1.00 96.00 127 SER A CA 1
ATOM 1020 C C . SER A 1 127 ? -2.569 -13.167 9.158 1.00 96.00 127 SER A C 1
ATOM 1022 O O . SER A 1 127 ? -3.224 -13.926 8.444 1.00 96.00 127 SER A O 1
ATOM 1024 N N . VAL A 1 128 ? -3.040 -12.757 10.340 1.00 95.25 128 VAL A N 1
ATOM 1025 C CA . VAL A 1 128 ? -4.371 -13.149 10.833 1.00 95.25 128 VAL A CA 1
ATOM 1026 C C . VAL A 1 128 ? -5.481 -12.483 10.022 1.00 95.25 128 VAL A C 1
ATOM 1028 O O . VAL A 1 128 ? -6.476 -13.138 9.711 1.00 95.25 128 VAL A O 1
ATOM 1031 N N . VAL A 1 129 ? -5.325 -11.203 9.671 1.00 94.19 129 VAL A N 1
ATOM 1032 C CA . VAL A 1 129 ? -6.297 -10.475 8.836 1.00 94.19 129 VAL A CA 1
ATOM 1033 C C . VAL A 1 129 ? -6.417 -11.130 7.459 1.00 94.19 129 VAL A C 1
ATOM 1035 O O . VAL A 1 129 ? -7.529 -11.390 7.006 1.00 94.19 129 VAL A O 1
ATOM 1038 N N . GLU A 1 130 ? -5.289 -11.469 6.836 1.00 93.06 130 GLU A N 1
ATOM 1039 C CA . GLU A 1 130 ? -5.221 -12.175 5.555 1.00 93.06 130 GLU A CA 1
ATOM 1040 C C . GLU A 1 130 ? -5.865 -13.563 5.640 1.00 93.06 130 GLU A C 1
ATOM 1042 O O . GLU A 1 130 ? -6.729 -13.892 4.828 1.00 93.06 130 GLU A O 1
ATOM 1047 N N . LYS A 1 131 ? -5.540 -14.352 6.674 1.00 93.00 131 LYS A N 1
ATOM 1048 C CA . LYS A 1 131 ? -6.166 -15.663 6.902 1.00 93.00 131 LYS A CA 1
ATOM 1049 C C . LYS A 1 131 ? -7.687 -15.556 7.035 1.00 93.00 131 LYS A C 1
ATOM 1051 O O . LYS A 1 131 ? -8.414 -16.382 6.485 1.00 93.00 131 LYS A O 1
ATOM 1056 N N . ARG A 1 132 ? -8.181 -14.553 7.770 1.00 92.50 132 ARG A N 1
ATOM 1057 C CA . ARG A 1 132 ? -9.624 -14.298 7.896 1.00 92.50 132 ARG A CA 1
ATOM 1058 C C . ARG A 1 132 ? -10.223 -13.928 6.547 1.00 92.50 132 ARG A C 1
ATOM 1060 O O . ARG A 1 132 ? -11.261 -14.478 6.212 1.00 92.50 132 ARG A O 1
ATOM 1067 N N . PHE A 1 133 ? -9.565 -13.058 5.783 1.00 90.69 133 PHE A N 1
ATOM 1068 C CA . PHE A 1 133 ? -10.009 -12.639 4.454 1.00 90.69 133 PHE A CA 1
ATOM 1069 C C . PHE A 1 133 ? -10.132 -13.812 3.478 1.00 90.69 133 PHE A C 1
ATOM 1071 O O . PHE A 1 133 ? -11.187 -13.960 2.863 1.00 90.69 133 PHE A O 1
ATOM 1078 N N . GLY A 1 134 ? -9.131 -14.694 3.415 1.00 89.69 134 GLY A N 1
ATOM 1079 C CA . GLY A 1 134 ? -9.197 -15.917 2.607 1.00 89.69 134 GLY A CA 1
ATOM 1080 C C . GLY A 1 134 ? -10.412 -16.784 2.954 1.00 89.69 134 GLY A C 1
ATOM 1081 O O . GLY A 1 134 ? -11.188 -17.141 2.076 1.00 89.69 134 GLY A O 1
ATOM 1082 N N . ALA A 1 135 ? -10.674 -17.002 4.247 1.00 86.06 135 ALA A N 1
ATOM 1083 C CA . ALA A 1 135 ? -11.836 -17.770 4.708 1.00 86.06 135 ALA A CA 1
ATOM 1084 C C . ALA A 1 135 ? -13.206 -17.097 4.442 1.00 86.06 135 ALA A C 1
ATOM 1086 O O . ALA A 1 135 ? -14.249 -17.745 4.564 1.00 86.06 135 ALA A O 1
ATOM 1087 N N . ILE A 1 136 ? -13.245 -15.791 4.138 1.00 84.69 136 ILE A N 1
ATOM 1088 C CA . ILE A 1 136 ? -14.454 -15.131 3.614 1.00 84.69 136 ILE A CA 1
ATOM 1089 C C . ILE A 1 136 ? -14.598 -15.414 2.123 1.00 84.69 136 ILE A C 1
ATOM 1091 O O . ILE A 1 136 ? -15.695 -15.703 1.670 1.00 84.69 136 ILE A O 1
ATOM 1095 N N . TRP A 1 137 ? -13.507 -15.279 1.373 1.00 76.44 137 TRP A N 1
ATOM 1096 C CA . TRP A 1 137 ? -13.515 -15.378 -0.083 1.00 76.44 137 TRP A CA 1
ATOM 1097 C C . TRP A 1 137 ? -13.792 -16.801 -0.588 1.00 76.44 137 TRP A C 1
ATOM 1099 O O . TRP A 1 137 ? -14.354 -16.981 -1.663 1.00 76.44 137 TRP A O 1
ATOM 1109 N N . GLU A 1 138 ? -13.415 -17.809 0.196 1.00 75.19 138 GLU A N 1
ATOM 1110 C CA . GLU A 1 138 ? -13.620 -19.228 -0.117 1.00 75.19 138 GLU A CA 1
ATOM 1111 C C . GLU A 1 138 ? -15.008 -19.775 0.287 1.00 75.19 138 GLU A C 1
ATOM 1113 O O . GLU A 1 138 ? -15.285 -20.946 0.027 1.00 75.19 138 GLU A O 1
ATOM 1118 N N . SER A 1 139 ? -15.875 -18.972 0.925 1.00 64.25 139 SER A N 1
ATOM 1119 C CA . SER A 1 139 ? -17.220 -19.378 1.388 1.00 64.25 139 SER A CA 1
ATOM 1120 C C . SER A 1 139 ? -18.344 -18.828 0.525 1.00 64.25 139 SER A C 1
ATOM 1122 O O . SER A 1 139 ? -19.318 -19.571 0.288 1.00 64.25 139 SER A O 1
#